Protein AF-A0A6D1A918-F1 (afdb_monomer_lite)

Foldseek 3Di:
DDDDDDDDPPPPDPDDPPQEAEFEEEDQDVVVVVVVVVVLVVCCVVCVRHHYDYHYDHDHPVVSVVQQVVCVVVVHPHGPYD

Secondary structure (DSSP, 8-state):
-----------------TT-EEEEEEES-HHHHHHHHHHHHHHHHH-TTS-EEEEEEE--HHHHHHHHHHHHHHTSS--SB-

pLDDT: mean 86.78, std 19.54, range [41.06, 98.5]

Sequence (82 aa):
MLTLVIAGCSAEKSSGKSGETELTFWTFNGLHEQFYVEMVKEWNKKYPDRKIKLNMVVYPYGQMHDNLSISLIAGEGVPDIA

Radius of gyration: 16.83 Å; chains: 1; bounding box: 37×51×34 Å

Organism: Escherichia coli (NCBI:txid562)

Structure (mmCIF, N/CA/C/O backbone):
data_AF-A0A6D1A918-F1
#
_entry.id   AF-A0A6D1A918-F1
#
loop_
_atom_site.group_PDB
_atom_site.id
_atom_site.type_symbol
_atom_site.label_atom_id
_atom_site.label_alt_id
_atom_site.label_comp_id
_atom_site.label_asym_id
_atom_site.label_entity_id
_atom_site.label_seq_id
_atom_site.pdbx_PDB_ins_code
_atom_site.Cartn_x
_atom_site.Cartn_y
_atom_site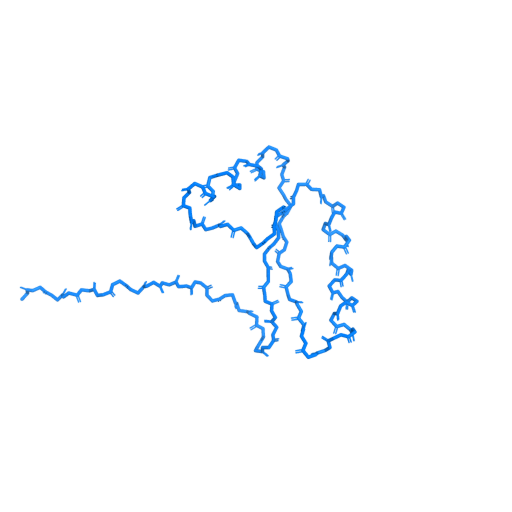.Cartn_z
_atom_site.occupancy
_atom_site.B_iso_or_equiv
_atom_site.auth_seq_id
_atom_site.auth_comp_id
_atom_site.auth_asym_id
_atom_site.auth_atom_id
_atom_site.pdbx_PDB_model_num
ATOM 1 N N . MET A 1 1 ? 23.473 -41.535 13.268 1.00 49.84 1 MET A N 1
ATOM 2 C CA . MET A 1 1 ? 23.442 -40.457 12.255 1.00 49.84 1 MET A CA 1
ATOM 3 C C . MET A 1 1 ? 22.442 -40.894 11.205 1.00 49.84 1 MET A C 1
ATOM 5 O O . MET A 1 1 ? 22.643 -41.949 10.636 1.00 49.84 1 MET A O 1
ATOM 9 N N . LEU A 1 2 ? 21.281 -40.272 11.057 1.00 43.50 2 LEU A N 1
ATOM 10 C CA . LEU A 1 2 ? 21.114 -38.900 10.594 1.00 43.50 2 LEU A CA 1
ATOM 11 C C . LEU A 1 2 ? 19.748 -38.392 11.089 1.00 43.50 2 LEU A C 1
ATOM 13 O O . LEU A 1 2 ? 18.722 -39.014 10.830 1.00 43.50 2 LEU A O 1
ATOM 17 N N . THR A 1 3 ? 19.757 -37.316 11.865 1.00 42.69 3 THR A N 1
ATOM 18 C CA . THR A 1 3 ? 18.567 -36.679 12.434 1.00 42.69 3 THR A CA 1
ATOM 19 C C . THR A 1 3 ? 17.787 -35.986 11.316 1.00 42.69 3 THR A C 1
ATOM 21 O O . THR A 1 3 ? 18.356 -35.180 10.583 1.00 42.69 3 THR A O 1
ATOM 24 N N . LEU A 1 4 ? 16.498 -36.302 11.174 1.00 50.75 4 LEU A N 1
ATOM 25 C CA . LEU A 1 4 ? 15.590 -35.652 10.230 1.00 50.75 4 LEU A CA 1
ATOM 26 C C . LEU A 1 4 ? 15.253 -34.249 10.761 1.00 50.75 4 LEU A C 1
ATOM 28 O O . LEU A 1 4 ? 14.548 -34.108 11.758 1.00 50.75 4 LEU A O 1
ATOM 32 N N . VAL A 1 5 ? 15.803 -33.218 10.123 1.00 53.22 5 VAL A N 1
ATOM 33 C CA . VAL A 1 5 ? 15.502 -31.814 10.424 1.00 53.22 5 VAL A CA 1
ATOM 34 C C . VAL A 1 5 ? 14.183 -31.467 9.740 1.00 53.22 5 VAL A C 1
ATOM 36 O O . VAL A 1 5 ? 14.119 -31.375 8.516 1.00 53.22 5 VAL A O 1
ATOM 39 N N . ILE A 1 6 ? 13.119 -31.299 10.526 1.00 60.94 6 ILE A N 1
ATOM 40 C CA . ILE A 1 6 ? 11.871 -30.709 10.039 1.00 60.94 6 ILE A CA 1
ATOM 41 C C . ILE A 1 6 ? 12.148 -29.219 9.841 1.00 60.94 6 ILE A C 1
ATOM 43 O O . ILE A 1 6 ? 12.375 -28.484 10.803 1.00 60.94 6 ILE A O 1
ATOM 47 N N . ALA A 1 7 ? 12.180 -28.808 8.576 1.00 60.84 7 ALA A N 1
ATOM 48 C CA . ALA A 1 7 ? 12.235 -27.419 8.162 1.00 60.84 7 ALA A CA 1
ATOM 49 C C . ALA A 1 7 ? 11.026 -26.679 8.748 1.00 60.84 7 ALA A C 1
ATOM 51 O O . ALA A 1 7 ? 9.879 -26.942 8.386 1.00 60.84 7 ALA A O 1
ATOM 52 N N . GLY A 1 8 ? 11.287 -25.778 9.694 1.00 47.50 8 GLY A N 1
ATOM 53 C CA . GLY A 1 8 ? 10.299 -24.814 10.142 1.00 47.50 8 GLY A CA 1
ATOM 54 C C . GLY A 1 8 ? 10.004 -23.854 8.997 1.00 47.50 8 GLY A C 1
ATOM 55 O O . GLY A 1 8 ? 10.883 -23.101 8.585 1.00 47.50 8 GLY A O 1
ATOM 56 N N . CYS A 1 9 ? 8.772 -23.878 8.487 1.00 44.88 9 CYS A N 1
ATOM 57 C CA . CYS A 1 9 ? 8.215 -22.753 7.751 1.00 44.88 9 CYS A CA 1
ATOM 58 C C . CYS A 1 9 ? 8.221 -21.542 8.690 1.00 44.88 9 CYS A C 1
ATOM 60 O O . CYS A 1 9 ? 7.356 -21.413 9.558 1.00 44.88 9 CYS A O 1
ATOM 62 N N . SER A 1 10 ? 9.213 -20.670 8.541 1.00 46.97 10 SER A N 1
ATOM 63 C CA . SER A 1 10 ? 9.177 -19.332 9.117 1.00 46.97 10 SER A CA 1
ATOM 64 C C . SER A 1 10 ? 8.140 -18.526 8.345 1.00 46.97 10 SER A C 1
ATOM 66 O O . SER A 1 10 ? 8.461 -17.860 7.369 1.00 46.97 10 SER A O 1
ATOM 68 N N . ALA A 1 11 ? 6.879 -18.610 8.765 1.00 48.91 11 ALA A N 1
ATOM 69 C CA . ALA A 1 11 ? 5.940 -17.534 8.496 1.00 48.91 11 ALA A CA 1
ATOM 70 C C . ALA A 1 11 ? 6.490 -16.299 9.222 1.00 48.91 11 ALA A C 1
ATOM 72 O O . ALA A 1 11 ? 6.499 -16.261 10.457 1.00 48.91 11 ALA A O 1
ATOM 73 N N . GLU A 1 12 ? 7.030 -15.339 8.470 1.00 46.28 12 GLU A N 1
ATOM 74 C CA . GLU A 1 12 ? 7.431 -14.044 9.010 1.00 46.28 12 GLU A CA 1
ATOM 75 C C . GLU A 1 12 ? 6.210 -13.401 9.660 1.00 46.28 12 GLU A C 1
ATOM 77 O O . GLU A 1 12 ? 5.250 -12.978 9.023 1.00 46.28 12 GLU A O 1
ATOM 82 N N . LYS A 1 13 ? 6.224 -13.414 10.988 1.00 41.06 13 LYS A N 1
ATOM 83 C CA . LYS A 1 13 ? 5.188 -12.835 11.821 1.00 41.06 13 LYS A CA 1
ATOM 84 C C . LYS A 1 13 ? 5.431 -11.330 11.824 1.00 41.06 13 LYS A C 1
ATOM 86 O O . LYS A 1 13 ? 6.302 -10.866 12.563 1.00 41.06 13 LYS A O 1
ATOM 91 N N . SER A 1 14 ? 4.696 -10.577 11.005 1.00 48.03 14 SER A N 1
ATOM 92 C CA . SER A 1 14 ? 4.703 -9.118 11.103 1.00 48.03 14 SER A CA 1
ATOM 93 C C . SER A 1 14 ? 4.359 -8.721 12.533 1.00 48.03 14 SER A C 1
ATOM 95 O O . SER A 1 14 ? 3.354 -9.156 13.106 1.00 48.03 14 SER A O 1
ATOM 97 N N . SER A 1 15 ? 5.249 -7.959 13.156 1.00 47.94 15 SER A N 1
ATOM 98 C CA . SER A 1 15 ? 5.129 -7.528 14.541 1.00 47.94 15 SER A CA 1
ATOM 99 C C . SER A 1 15 ? 4.202 -6.313 14.643 1.00 47.94 15 SER A C 1
ATOM 101 O O . SER A 1 15 ? 4.614 -5.176 14.891 1.00 47.94 15 SER A O 1
ATOM 103 N N . GLY A 1 16 ? 2.910 -6.555 14.447 1.00 53.53 16 GLY A N 1
ATOM 104 C CA . GLY A 1 16 ? 1.843 -5.663 14.882 1.00 53.53 16 GLY A CA 1
ATOM 105 C C . GLY A 1 16 ? 1.673 -5.775 16.397 1.00 53.53 16 GLY A C 1
ATOM 106 O O . GLY A 1 16 ? 1.936 -6.828 16.990 1.00 53.53 16 GLY A O 1
ATOM 107 N N . LYS A 1 17 ? 1.228 -4.705 17.067 1.00 60.59 17 LYS A N 1
ATOM 108 C CA . LYS A 1 17 ? 0.750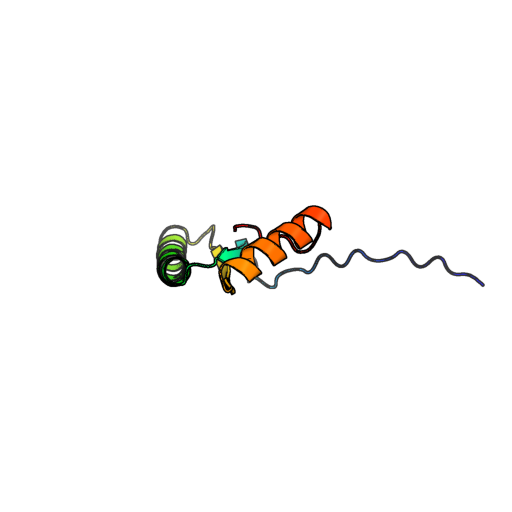 -4.847 18.453 1.00 60.59 17 LYS A CA 1
ATOM 109 C C . LYS A 1 17 ? -0.405 -5.851 18.461 1.00 60.59 17 LYS A C 1
ATOM 111 O O . LYS A 1 17 ? -1.197 -5.881 17.523 1.00 60.59 17 LYS A O 1
ATOM 116 N N . SER A 1 18 ? -0.514 -6.666 19.512 1.00 64.38 18 SER A N 1
ATOM 117 C CA . SER A 1 18 ? -1.586 -7.662 19.639 1.00 64.38 18 SER A CA 1
ATOM 118 C C . SER A 1 18 ? -2.959 -7.014 19.391 1.00 64.38 18 SER A C 1
ATOM 120 O O . SER A 1 18 ? -3.393 -6.193 20.199 1.00 64.38 18 SER A O 1
ATOM 122 N N . GLY A 1 19 ? -3.612 -7.367 18.277 1.00 79.75 19 GLY A N 1
ATOM 123 C CA . GLY A 1 19 ? -4.934 -6.862 17.880 1.00 79.75 19 GLY A CA 1
ATOM 124 C C . GLY A 1 19 ? -4.968 -5.944 16.650 1.00 79.75 19 GLY A C 1
ATOM 125 O O . GLY A 1 19 ? -6.055 -5.658 16.158 1.00 79.75 19 GLY A O 1
ATOM 126 N N . GLU A 1 20 ? -3.825 -5.498 16.124 1.00 92.19 20 GLU A N 1
ATOM 127 C CA . GLU A 1 20 ? -3.781 -4.750 14.859 1.00 92.19 20 GLU A CA 1
ATOM 128 C C . GLU A 1 20 ? -3.694 -5.715 13.668 1.00 92.19 20 GLU A C 1
ATOM 130 O O . GLU A 1 20 ? -2.919 -6.670 13.690 1.00 92.19 20 GLU A O 1
ATOM 135 N N . THR A 1 21 ? -4.483 -5.467 12.620 1.00 96.44 21 THR A N 1
ATOM 136 C CA . THR A 1 21 ? -4.330 -6.167 11.337 1.00 96.44 21 THR A CA 1
ATOM 137 C C . THR A 1 21 ? -3.199 -5.505 10.568 1.00 96.44 21 THR A C 1
ATOM 139 O O . THR A 1 21 ? -3.297 -4.332 10.205 1.00 96.44 21 THR A O 1
ATOM 142 N N . GLU A 1 22 ? -2.119 -6.241 10.344 1.00 96.75 22 GLU A N 1
ATOM 143 C CA . GLU A 1 22 ? -0.990 -5.759 9.560 1.00 96.75 22 GLU A CA 1
ATOM 144 C C . GLU A 1 22 ? -1.179 -6.128 8.090 1.00 96.75 22 GLU A C 1
ATOM 146 O O . GLU A 1 22 ? -1.478 -7.277 7.781 1.00 96.75 22 GLU A O 1
ATOM 151 N N . LEU A 1 23 ? -1.042 -5.136 7.211 1.00 97.50 23 LEU A N 1
ATOM 152 C CA . LEU A 1 23 ? -1.194 -5.270 5.764 1.00 97.50 23 LEU A CA 1
ATOM 153 C C . LEU A 1 23 ? 0.002 -4.635 5.062 1.00 97.50 23 LEU A C 1
ATOM 155 O O . LEU A 1 23 ? 0.543 -3.627 5.519 1.00 97.50 23 LEU A O 1
ATOM 159 N N . THR A 1 24 ? 0.376 -5.194 3.924 1.00 98.12 24 THR A N 1
ATOM 160 C CA . THR A 1 24 ? 1.408 -4.685 3.023 1.00 98.12 24 THR A CA 1
ATOM 161 C C . THR A 1 24 ? 0.767 -4.117 1.761 1.00 98.12 24 THR A C 1
ATOM 163 O O . THR A 1 24 ? -0.145 -4.709 1.189 1.00 98.12 24 THR A O 1
ATOM 166 N N . PHE A 1 25 ? 1.226 -2.946 1.322 1.00 98.12 25 PHE A N 1
ATOM 167 C CA . PHE A 1 25 ? 0.734 -2.311 0.103 1.00 98.12 25 PHE A CA 1
ATOM 168 C C . PHE A 1 25 ? 1.892 -1.776 -0.733 1.00 98.12 25 PHE A C 1
ATOM 170 O O . PHE A 1 25 ? 2.650 -0.907 -0.295 1.00 98.12 25 PHE A O 1
ATOM 177 N N . TRP A 1 26 ? 2.022 -2.292 -1.951 1.00 98.44 26 TRP A N 1
ATOM 178 C CA . TRP A 1 26 ? 2.943 -1.759 -2.948 1.00 98.44 26 TRP A CA 1
ATOM 179 C C . TRP A 1 26 ? 2.205 -0.813 -3.877 1.00 98.44 26 TRP A C 1
ATOM 181 O O . TRP A 1 26 ? 1.139 -1.128 -4.374 1.00 98.44 26 TRP A O 1
ATOM 191 N N . THR A 1 27 ? 2.775 0.348 -4.157 1.00 97.81 27 THR A N 1
ATOM 192 C CA . THR A 1 27 ? 2.206 1.271 -5.142 1.00 97.81 27 THR A CA 1
ATOM 193 C C . THR A 1 27 ? 3.323 1.882 -5.963 1.00 97.81 27 THR A C 1
ATOM 195 O O . THR A 1 27 ? 4.458 1.996 -5.507 1.00 97.81 27 THR A O 1
ATOM 198 N N . PHE A 1 28 ? 3.016 2.300 -7.184 1.00 97.75 28 PHE A N 1
ATOM 199 C CA . PHE A 1 28 ? 3.912 3.155 -7.964 1.00 97.75 28 PHE A CA 1
ATOM 200 C C . PHE A 1 28 ? 3.547 4.639 -7.886 1.00 97.75 28 PHE A C 1
ATOM 202 O O . PHE A 1 28 ? 4.257 5.498 -8.410 1.00 97.75 28 PHE A O 1
ATOM 209 N N . ASN A 1 29 ? 2.412 4.951 -7.262 1.00 96.81 29 ASN A N 1
ATOM 210 C CA . ASN A 1 29 ? 1.891 6.300 -7.151 1.00 96.81 29 ASN A CA 1
ATOM 211 C C . ASN A 1 29 ? 2.070 6.816 -5.721 1.00 96.81 29 ASN A C 1
ATOM 213 O O . ASN A 1 29 ? 1.376 6.369 -4.805 1.00 96.81 29 ASN A O 1
ATOM 217 N N . GLY A 1 30 ? 2.954 7.799 -5.540 1.00 93.75 30 GLY A N 1
ATOM 218 C CA . GLY A 1 30 ? 3.186 8.438 -4.241 1.00 93.75 30 GLY A CA 1
ATOM 219 C C . GLY A 1 30 ? 1.957 9.162 -3.674 1.00 93.75 30 GLY A C 1
ATOM 220 O O . GLY A 1 30 ? 1.817 9.269 -2.459 1.00 93.75 30 GLY A O 1
ATOM 221 N N . LEU A 1 31 ? 1.008 9.592 -4.517 1.00 97.38 31 LEU A N 1
ATOM 222 C CA . LEU A 1 31 ? -0.256 10.158 -4.030 1.00 97.38 31 LEU A CA 1
ATOM 223 C C . LEU A 1 31 ? -1.118 9.111 -3.318 1.00 97.38 31 LEU A C 1
ATOM 225 O O . LEU A 1 31 ? -1.852 9.458 -2.394 1.00 97.38 31 LEU A O 1
ATOM 229 N N . HIS A 1 32 ? -1.021 7.834 -3.709 1.00 97.25 32 HIS A N 1
ATOM 230 C CA . HIS A 1 32 ? -1.720 6.769 -2.993 1.00 97.25 32 HIS A CA 1
ATOM 231 C C . HIS A 1 32 ? -1.154 6.630 -1.576 1.00 97.25 32 HIS A C 1
ATOM 233 O O . HIS A 1 32 ? -1.932 6.529 -0.636 1.00 97.25 32 HIS A O 1
ATOM 239 N N . GLU A 1 33 ? 0.166 6.703 -1.387 1.00 95.31 33 GLU A N 1
ATOM 240 C CA . GLU A 1 33 ? 0.766 6.664 -0.045 1.00 95.31 33 GLU A CA 1
ATOM 241 C C . GLU A 1 33 ? 0.225 7.758 0.867 1.00 95.31 33 GLU A C 1
ATOM 243 O O . GLU A 1 33 ? -0.296 7.467 1.944 1.00 95.31 33 GLU A O 1
ATOM 248 N N . GLN A 1 34 ? 0.253 9.003 0.399 1.00 95.50 34 GLN A N 1
ATOM 249 C CA . GLN A 1 34 ? -0.271 10.131 1.165 1.00 95.50 34 GLN A CA 1
ATOM 250 C C . GLN A 1 34 ? -1.748 9.941 1.525 1.00 95.50 34 GLN A C 1
ATOM 252 O O . GLN A 1 34 ? -2.145 10.161 2.668 1.00 95.50 34 GLN A O 1
ATOM 257 N N . PHE A 1 35 ? -2.556 9.492 0.564 1.00 98.00 35 PHE A N 1
ATOM 258 C CA . PHE A 1 35 ? -3.974 9.239 0.783 1.00 98.00 35 PHE A CA 1
ATOM 259 C C . PHE A 1 35 ? -4.211 8.134 1.821 1.00 98.00 35 PHE A C 1
ATOM 261 O O . PHE A 1 35 ? -4.947 8.337 2.787 1.00 98.00 35 PHE A O 1
ATOM 268 N N . TYR A 1 36 ? -3.581 6.969 1.660 1.00 98.06 36 TYR A N 1
ATOM 269 C CA . TYR A 1 36 ? -3.839 5.822 2.528 1.00 98.06 36 TYR A CA 1
ATOM 270 C C . TYR A 1 36 ? -3.293 6.006 3.943 1.00 98.06 36 TYR A C 1
ATOM 272 O O . TYR A 1 36 ? -3.916 5.513 4.883 1.00 98.06 36 TYR A O 1
ATOM 280 N N . VAL A 1 37 ? -2.214 6.770 4.133 1.00 96.00 37 VAL A N 1
ATOM 281 C CA . VAL A 1 37 ? -1.753 7.165 5.474 1.00 96.00 37 VAL A CA 1
ATOM 282 C C . VAL A 1 37 ? -2.857 7.904 6.236 1.00 96.00 37 VAL A C 1
ATOM 284 O O . VAL A 1 37 ? -3.128 7.578 7.394 1.00 96.00 37 VAL A O 1
ATOM 287 N N . GLU A 1 38 ? -3.538 8.859 5.598 1.00 98.19 38 GLU A N 1
ATOM 288 C CA . GLU A 1 38 ? -4.648 9.580 6.232 1.00 98.19 38 GLU A CA 1
ATOM 289 C C . GLU A 1 38 ? -5.883 8.688 6.416 1.00 98.19 38 GLU A C 1
ATOM 291 O O . GLU A 1 38 ? -6.504 8.695 7.481 1.00 98.19 38 GLU A O 1
ATOM 296 N N . MET A 1 39 ? -6.199 7.834 5.440 1.00 98.12 39 MET A N 1
ATOM 297 C CA . MET A 1 39 ? -7.331 6.909 5.560 1.00 98.12 39 MET A CA 1
ATOM 298 C C . MET A 1 39 ? -7.145 5.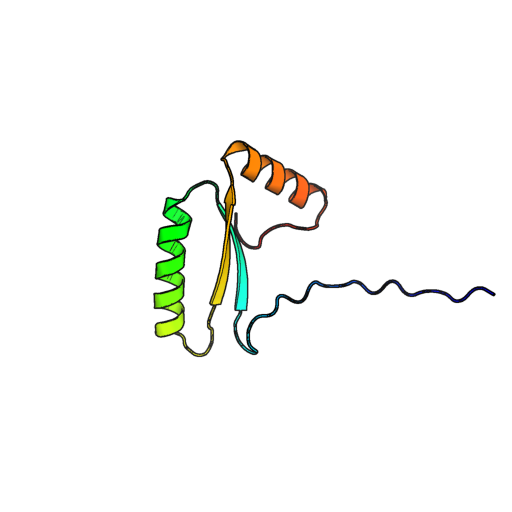879 6.679 1.00 98.12 39 MET A C 1
ATOM 300 O O . MET A 1 39 ? -8.111 5.557 7.369 1.00 98.12 39 MET A O 1
ATOM 304 N N . VAL A 1 40 ? -5.924 5.386 6.907 1.00 98.06 40 VAL A N 1
ATOM 305 C CA . VAL A 1 40 ? -5.618 4.476 8.023 1.00 98.06 40 VAL A CA 1
ATOM 306 C C . VAL A 1 40 ? -5.779 5.188 9.365 1.00 98.06 40 VAL A C 1
ATOM 308 O O . VAL A 1 40 ? -6.322 4.599 10.303 1.00 98.06 40 VAL A O 1
ATOM 311 N N . LYS A 1 41 ? -5.379 6.463 9.475 1.00 97.94 41 LYS A N 1
ATOM 312 C CA . LYS A 1 41 ? -5.615 7.262 10.690 1.00 97.94 41 LYS A CA 1
ATOM 313 C C . LYS A 1 41 ? -7.109 7.403 10.978 1.00 97.94 41 LYS A C 1
ATOM 315 O O . LYS A 1 41 ? -7.543 7.108 12.093 1.00 97.94 41 LYS A O 1
ATOM 320 N N . GLU A 1 42 ? -7.893 7.801 9.978 1.00 98.50 42 GLU A N 1
ATOM 321 C CA . GLU A 1 42 ? -9.345 7.958 10.121 1.00 98.50 42 GLU A CA 1
ATOM 322 C C . GLU A 1 42 ? -10.039 6.625 10.428 1.00 98.50 42 GLU A C 1
ATOM 324 O O . GLU A 1 42 ? -10.906 6.557 11.304 1.00 98.50 42 GLU A O 1
ATOM 329 N N . TRP A 1 43 ? -9.611 5.537 9.784 1.00 98.06 43 TRP A N 1
ATOM 330 C CA . TRP A 1 43 ? -10.100 4.194 10.077 1.00 98.06 43 TRP A CA 1
ATOM 331 C C . TRP A 1 43 ? -9.835 3.796 11.528 1.00 98.06 43 TRP A C 1
ATOM 333 O O . TRP A 1 43 ? -10.763 3.421 12.241 1.00 98.06 43 TRP A O 1
ATOM 343 N N . ASN A 1 44 ? -8.592 3.925 11.992 1.00 97.56 44 ASN A N 1
ATOM 344 C CA . ASN A 1 44 ? -8.192 3.526 13.342 1.00 97.56 44 ASN A CA 1
ATOM 345 C C . ASN A 1 44 ? -8.868 4.367 14.430 1.00 97.56 44 ASN A C 1
ATOM 347 O O . ASN A 1 44 ? -9.085 3.878 15.540 1.00 97.56 44 ASN A O 1
ATOM 351 N N . LYS A 1 45 ? -9.212 5.621 14.115 1.00 97.62 45 LYS A N 1
ATOM 352 C CA . LYS A 1 45 ? -10.017 6.490 14.978 1.00 97.62 45 LYS A CA 1
ATOM 353 C C . LYS A 1 45 ? -11.470 6.023 15.049 1.00 97.62 45 LYS A C 1
ATOM 355 O O . LYS A 1 45 ? -12.050 6.010 16.131 1.00 97.62 45 LYS A O 1
ATOM 360 N N . LYS A 1 46 ? -12.058 5.650 13.909 1.00 98.12 46 LYS A N 1
ATOM 361 C CA . LYS A 1 46 ? -13.455 5.205 13.818 1.00 98.12 46 LYS A CA 1
ATOM 362 C C . LYS A 1 46 ? -13.668 3.789 14.360 1.00 98.12 46 LYS A C 1
ATOM 364 O O . LYS A 1 46 ? -14.734 3.509 14.901 1.00 98.12 46 LYS A O 1
ATOM 369 N N . TYR A 1 47 ? -12.673 2.919 14.220 1.00 96.62 47 TYR A N 1
ATOM 370 C CA . TYR A 1 47 ? -12.752 1.497 14.543 1.00 96.62 47 TYR A CA 1
ATOM 371 C C . TYR A 1 47 ? -11.591 1.064 15.455 1.00 96.62 47 TYR A C 1
ATOM 373 O O . TYR A 1 47 ? -10.642 0.412 15.007 1.00 96.62 47 TYR A O 1
ATOM 381 N N . PRO A 1 48 ? -11.632 1.437 16.747 1.00 94.69 48 PRO A N 1
ATOM 382 C CA . PRO A 1 48 ? -10.531 1.188 17.676 1.00 94.69 48 PRO A CA 1
ATOM 383 C C . PRO A 1 48 ? -10.304 -0.299 17.995 1.00 94.69 48 PRO A C 1
ATOM 385 O O . PRO A 1 48 ? -9.231 -0.646 18.487 1.00 94.69 48 PRO A O 1
ATOM 388 N N . ASP A 1 49 ? -11.289 -1.155 17.722 1.00 95.56 49 ASP A N 1
ATOM 389 C CA . ASP A 1 49 ? -11.306 -2.608 17.924 1.00 95.56 49 ASP A CA 1
ATOM 390 C C . ASP A 1 49 ? -10.735 -3.410 16.740 1.00 95.56 49 ASP A C 1
ATOM 392 O O . ASP A 1 49 ? -10.407 -4.583 16.892 1.00 95.56 49 ASP A O 1
ATOM 396 N N . ARG A 1 50 ? -10.589 -2.783 15.567 1.00 94.44 50 ARG A N 1
ATOM 397 C CA . ARG A 1 50 ? -10.108 -3.417 14.324 1.00 94.44 50 ARG A CA 1
ATOM 398 C C . ARG A 1 50 ? -9.143 -2.503 13.578 1.00 94.44 50 ARG A C 1
ATOM 400 O O . ARG A 1 50 ? -9.324 -2.168 12.404 1.00 94.44 50 ARG A O 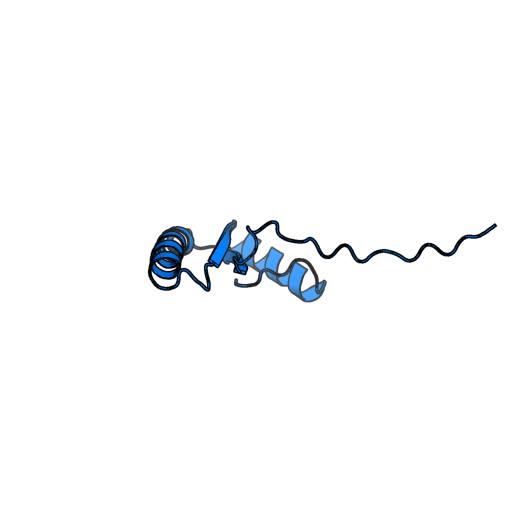1
ATOM 407 N N . LYS A 1 51 ? -8.126 -2.067 14.316 1.00 97.19 51 LYS A N 1
ATOM 408 C CA . LYS A 1 51 ? -7.070 -1.194 13.811 1.00 97.19 51 LYS A CA 1
ATOM 409 C C . LYS A 1 51 ? -6.253 -1.875 12.718 1.00 97.19 51 LYS A C 1
ATOM 411 O O . LYS A 1 51 ? -6.038 -3.085 12.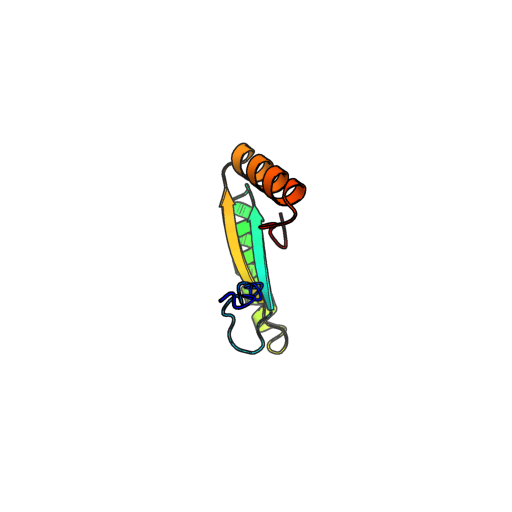751 1.00 97.19 51 LYS A O 1
ATOM 416 N N . ILE A 1 52 ? -5.765 -1.064 11.792 1.00 97.31 52 ILE A N 1
ATOM 417 C CA . ILE A 1 52 ? -4.906 -1.453 10.683 1.00 97.31 52 ILE A CA 1
ATOM 418 C C . ILE A 1 52 ? -3.532 -0.808 10.870 1.00 97.31 52 ILE A C 1
ATOM 420 O O . ILE A 1 52 ? -3.429 0.388 11.161 1.00 97.31 52 ILE A O 1
ATOM 424 N N . LYS A 1 53 ? -2.484 -1.598 10.648 1.00 97.44 53 LYS A N 1
ATOM 425 C CA . LYS A 1 53 ? -1.121 -1.131 10.397 1.00 97.44 53 LYS A CA 1
ATOM 426 C C . LYS A 1 53 ? -0.814 -1.409 8.928 1.00 97.44 53 LYS A C 1
ATOM 428 O O . LYS A 1 53 ? -0.717 -2.564 8.533 1.00 97.44 53 LYS A O 1
ATOM 433 N N . LEU A 1 54 ? -0.712 -0.357 8.119 1.00 97.50 54 LEU A N 1
ATOM 434 C CA . LEU A 1 54 ? -0.456 -0.473 6.685 1.00 97.50 54 LEU A CA 1
ATOM 435 C C . LEU A 1 54 ? 1.013 -0.156 6.396 1.00 97.50 54 LEU A C 1
ATOM 437 O O . LEU A 1 54 ? 1.440 0.989 6.533 1.00 97.50 54 LEU A O 1
ATOM 441 N N . ASN A 1 55 ? 1.777 -1.171 6.007 1.00 97.56 55 ASN A N 1
ATOM 442 C CA . ASN A 1 55 ? 3.162 -1.031 5.579 1.00 97.56 55 ASN A CA 1
ATOM 443 C C . ASN A 1 55 ? 3.183 -0.746 4.081 1.00 97.56 55 ASN A C 1
ATOM 445 O O . ASN A 1 55 ? 2.873 -1.618 3.269 1.00 97.56 55 ASN A O 1
ATOM 449 N N . MET A 1 56 ? 3.532 0.484 3.724 1.00 97.56 56 MET A N 1
ATOM 450 C CA . MET A 1 56 ? 3.528 0.933 2.340 1.00 97.56 56 MET A CA 1
ATOM 451 C C . MET A 1 56 ? 4.940 0.995 1.775 1.00 97.56 56 MET A C 1
ATOM 453 O O . MET A 1 56 ? 5.872 1.396 2.470 1.00 97.56 56 MET A O 1
ATOM 457 N N . VAL A 1 57 ? 5.082 0.625 0.504 1.00 97.62 57 VAL A N 1
ATOM 458 C CA . VAL A 1 57 ? 6.309 0.849 -0.262 1.00 97.62 57 VAL A CA 1
ATOM 459 C C . VAL A 1 57 ? 5.949 1.451 -1.610 1.00 97.62 57 VAL A C 1
ATOM 461 O O . VAL A 1 57 ? 5.118 0.910 -2.344 1.00 97.62 57 VAL A O 1
ATOM 464 N N . VAL A 1 58 ? 6.585 2.576 -1.935 1.00 98.06 58 VAL A N 1
ATOM 465 C CA . VAL A 1 58 ? 6.446 3.226 -3.237 1.00 98.06 58 VAL A CA 1
ATOM 466 C C . VAL A 1 58 ? 7.634 2.848 -4.115 1.00 98.06 58 VAL A C 1
ATOM 468 O O . VAL A 1 58 ? 8.772 3.210 -3.818 1.00 98.06 58 VAL A O 1
ATOM 471 N N . TYR A 1 59 ? 7.372 2.134 -5.205 1.00 98.12 59 TYR A N 1
ATOM 472 C CA . TYR A 1 59 ? 8.378 1.767 -6.204 1.00 98.12 59 TYR A CA 1
ATOM 473 C C . TYR A 1 59 ? 8.215 2.608 -7.481 1.00 98.12 59 TYR A C 1
ATOM 475 O O . TYR A 1 59 ? 7.127 3.099 -7.769 1.00 98.12 59 TYR A O 1
ATOM 483 N N . PRO A 1 60 ? 9.253 2.757 -8.318 1.00 98.25 60 PRO A N 1
ATOM 484 C CA . PRO A 1 60 ? 9.073 3.199 -9.701 1.00 98.25 60 PRO A CA 1
ATOM 485 C C . PRO A 1 60 ? 8.086 2.294 -10.461 1.00 98.25 60 PRO A C 1
ATOM 487 O O . PRO A 1 60 ? 8.073 1.085 -10.237 1.00 98.25 60 PRO A O 1
ATOM 490 N N . TYR A 1 61 ? 7.309 2.852 -11.402 1.00 97.81 61 TYR A N 1
ATOM 491 C CA . TYR A 1 61 ? 6.257 2.127 -12.142 1.00 97.81 61 TYR A CA 1
ATOM 492 C C . TYR A 1 61 ? 6.709 0.762 -12.673 1.00 97.81 61 TYR A C 1
ATOM 494 O O . TYR A 1 61 ? 6.108 -0.247 -12.319 1.00 97.81 61 TYR A O 1
ATOM 502 N N . GLY A 1 62 ? 7.774 0.714 -13.480 1.00 98.25 62 GLY A N 1
ATOM 503 C CA . GLY A 1 62 ? 8.255 -0.547 -14.058 1.00 98.25 62 GLY A CA 1
ATOM 504 C C . GLY A 1 62 ? 8.685 -1.545 -12.984 1.00 98.25 62 GLY A C 1
ATOM 505 O O . GLY A 1 62 ? 8.211 -2.674 -12.963 1.00 98.25 62 GLY A O 1
ATOM 506 N N . GLN A 1 63 ? 9.481 -1.082 -12.018 1.00 98.25 63 GLN A N 1
ATOM 507 C CA . GLN A 1 63 ? 9.981 -1.918 -10.929 1.00 98.25 63 GLN A CA 1
ATOM 508 C C . GLN A 1 63 ? 8.852 -2.527 -10.086 1.00 98.25 63 GLN A C 1
ATOM 510 O O . GLN A 1 63 ? 8.953 -3.680 -9.684 1.00 98.25 63 GLN A O 1
ATOM 515 N N . MET A 1 64 ? 7.776 -1.780 -9.824 1.00 98.19 64 MET A N 1
ATOM 516 C CA . MET A 1 64 ? 6.622 -2.293 -9.082 1.00 98.19 64 MET A CA 1
ATOM 517 C C . MET A 1 64 ? 5.978 -3.484 -9.806 1.00 98.19 64 MET A C 1
ATOM 519 O O . MET A 1 64 ? 5.763 -4.529 -9.196 1.00 98.19 64 MET A O 1
ATOM 523 N N . HIS A 1 65 ? 5.723 -3.345 -11.111 1.00 98.19 65 HIS A N 1
ATOM 524 C CA . HIS A 1 65 ? 5.086 -4.390 -11.916 1.00 98.19 65 HIS A CA 1
ATOM 525 C C . HIS A 1 65 ? 5.999 -5.606 -12.106 1.00 98.19 65 HIS A C 1
ATOM 527 O O . HIS A 1 65 ? 5.516 -6.740 -12.064 1.00 98.19 65 HIS A O 1
ATOM 533 N N . ASP A 1 66 ? 7.305 -5.382 -12.269 1.00 98.38 66 ASP A N 1
ATOM 534 C CA . ASP A 1 66 ? 8.298 -6.453 -12.350 1.00 98.38 66 ASP A CA 1
ATOM 535 C C . ASP A 1 66 ? 8.356 -7.236 -11.031 1.00 98.38 66 ASP A C 1
ATOM 537 O O . ASP A 1 66 ? 8.214 -8.460 -11.037 1.00 98.38 66 ASP A O 1
ATOM 541 N N . ASN A 1 67 ? 8.473 -6.538 -9.894 1.00 97.88 67 ASN A N 1
ATOM 542 C CA . ASN A 1 67 ? 8.469 -7.156 -8.567 1.00 97.88 67 ASN A CA 1
ATOM 543 C C . ASN A 1 67 ? 7.182 -7.955 -8.331 1.00 97.88 67 ASN A C 1
ATOM 545 O O . ASN A 1 67 ? 7.249 -9.110 -7.921 1.00 97.88 67 ASN A O 1
ATOM 549 N N . LEU A 1 68 ? 6.014 -7.368 -8.621 1.00 98.12 68 LEU A N 1
ATOM 550 C CA . LEU A 1 68 ? 4.724 -8.036 -8.448 1.00 98.12 68 LEU A CA 1
ATOM 551 C C . LEU A 1 68 ? 4.629 -9.303 -9.306 1.00 98.12 68 LEU A C 1
ATOM 553 O O . LEU A 1 68 ? 4.209 -10.348 -8.814 1.00 98.12 68 LEU A O 1
ATOM 557 N N . SER A 1 69 ? 5.048 -9.231 -10.571 1.00 98.25 69 SER A N 1
ATOM 558 C CA . SER A 1 69 ? 5.027 -10.380 -11.482 1.00 98.25 69 SER A CA 1
ATOM 559 C C . SER A 1 69 ? 5.938 -11.504 -10.991 1.00 98.25 69 SER A C 1
ATOM 561 O O . SER A 1 69 ? 5.529 -12.664 -10.988 1.00 98.25 69 SER A O 1
ATOM 563 N N . ILE A 1 70 ? 7.150 -11.168 -10.533 1.00 98.38 70 ILE A N 1
ATOM 564 C CA . ILE A 1 70 ? 8.097 -12.138 -9.969 1.00 98.38 70 ILE A CA 1
ATOM 565 C C . ILE A 1 70 ? 7.504 -12.799 -8.719 1.00 98.38 70 ILE A C 1
ATOM 567 O O . ILE A 1 70 ? 7.476 -14.028 -8.657 1.00 98.38 70 ILE A O 1
ATOM 571 N N . SER A 1 71 ? 6.974 -12.018 -7.771 1.00 98.06 71 SER A N 1
ATOM 572 C CA . SER A 1 71 ? 6.359 -12.548 -6.547 1.00 98.06 71 SER A CA 1
ATOM 573 C C . SER A 1 71 ? 5.166 -13.463 -6.847 1.00 98.06 71 SER A C 1
ATOM 575 O O . SER A 1 71 ? 5.036 -14.533 -6.255 1.00 98.06 71 SER A O 1
ATOM 577 N N . LEU A 1 72 ? 4.306 -13.091 -7.804 1.00 97.81 72 LEU A N 1
ATOM 578 C CA . LEU A 1 72 ? 3.146 -13.903 -8.193 1.00 97.81 72 LEU A CA 1
ATOM 579 C C . LEU A 1 72 ? 3.548 -15.232 -8.844 1.00 97.81 72 LEU A C 1
ATOM 581 O O . LEU A 1 72 ? 2.915 -16.252 -8.580 1.00 97.81 72 LEU A O 1
ATOM 585 N N . ILE A 1 73 ? 4.592 -15.238 -9.676 1.00 97.88 73 ILE A N 1
ATOM 586 C CA . ILE A 1 73 ? 5.115 -16.464 -10.299 1.00 97.88 73 ILE A CA 1
ATOM 587 C C . ILE A 1 73 ? 5.785 -17.361 -9.254 1.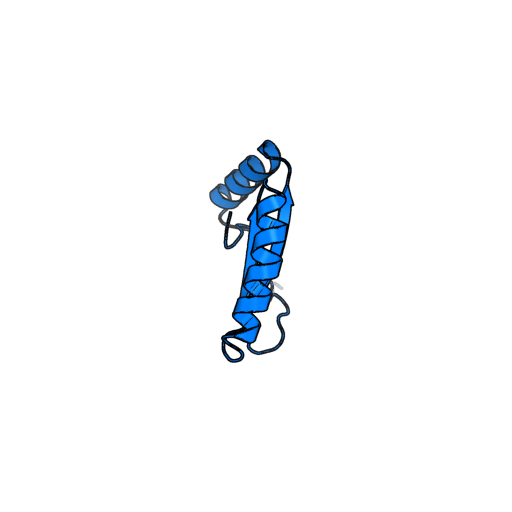00 97.88 73 ILE A C 1
ATOM 589 O O . ILE A 1 73 ? 5.611 -18.579 -9.292 1.00 97.88 73 ILE A O 1
ATOM 593 N N . ALA A 1 74 ? 6.544 -16.770 -8.330 1.00 97.88 74 ALA A N 1
ATOM 594 C CA . ALA A 1 74 ? 7.211 -17.501 -7.258 1.00 97.88 74 ALA A CA 1
ATOM 595 C C . ALA A 1 74 ? 6.216 -18.056 -6.221 1.00 97.88 74 ALA A C 1
ATOM 597 O O . ALA A 1 74 ? 6.498 -19.064 -5.576 1.00 97.88 74 ALA A O 1
ATOM 598 N N . GLY A 1 75 ? 5.044 -17.426 -6.080 1.00 96.06 75 GLY A N 1
ATOM 599 C CA . GLY A 1 75 ? 4.051 -17.773 -5.062 1.00 96.06 75 GLY A CA 1
ATOM 600 C C . GLY A 1 75 ? 4.455 -17.338 -3.649 1.00 96.06 75 GLY A C 1
ATOM 601 O O . GLY A 1 75 ? 3.871 -17.805 -2.674 1.00 96.06 75 GLY A O 1
ATOM 602 N N . GLU A 1 76 ? 5.444 -16.452 -3.532 1.00 95.25 76 GLU A N 1
ATOM 603 C CA . GLU A 1 76 ? 5.991 -15.937 -2.276 1.00 95.25 76 GLU A CA 1
ATOM 604 C C . GLU A 1 76 ? 6.290 -14.435 -2.389 1.00 95.25 76 GLU A C 1
ATOM 606 O O . GLU A 1 76 ? 6.492 -13.908 -3.481 1.00 95.25 76 GLU A O 1
ATOM 611 N N . GLY A 1 77 ? 6.296 -13.723 -1.257 1.00 93.25 77 GLY A N 1
ATOM 612 C CA . GLY A 1 77 ? 6.636 -12.293 -1.223 1.00 93.25 77 GLY A CA 1
ATOM 613 C C . GLY A 1 77 ? 5.654 -11.377 -1.967 1.00 93.25 77 GLY A C 1
ATOM 614 O O . GLY A 1 77 ? 6.039 -10.291 -2.400 1.00 93.25 77 GLY A O 1
ATOM 615 N N . VAL A 1 78 ? 4.407 -11.816 -2.166 1.00 97.00 78 VAL A N 1
ATOM 616 C CA . VAL A 1 78 ? 3.330 -11.012 -2.764 1.00 97.00 78 VAL A CA 1
ATOM 617 C C . VAL A 1 78 ? 2.793 -10.046 -1.699 1.00 97.00 78 VAL A C 1
ATOM 619 O O . VAL A 1 78 ? 2.538 -10.495 -0.579 1.00 97.00 78 VAL A O 1
ATOM 622 N N . PRO A 1 79 ? 2.614 -8.747 -1.999 1.00 97.75 79 PRO A N 1
ATOM 623 C CA . PRO A 1 79 ? 1.959 -7.838 -1.066 1.00 97.75 79 PRO A CA 1
ATOM 624 C C . PRO A 1 79 ? 0.465 -8.166 -0.938 1.00 97.75 79 PRO A C 1
ATOM 626 O O . PRO A 1 79 ? -0.139 -8.738 -1.844 1.00 97.75 79 PRO A O 1
ATOM 629 N N . ASP A 1 80 ? -0.168 -7.737 0.151 1.00 97.88 80 ASP A N 1
ATOM 630 C CA . ASP A 1 80 ? -1.617 -7.902 0.328 1.00 97.88 80 ASP A CA 1
ATOM 631 C C . ASP A 1 80 ? -2.416 -7.040 -0.667 1.00 97.88 80 ASP A C 1
ATOM 633 O O . ASP A 1 80 ? -3.536 -7.381 -1.049 1.00 97.88 80 ASP A O 1
ATOM 637 N N . ILE A 1 81 ? -1.842 -5.902 -1.072 1.00 97.19 81 ILE A N 1
ATOM 638 C CA . ILE A 1 81 ? -2.426 -4.925 -1.995 1.00 97.19 81 ILE A CA 1
ATOM 639 C C . ILE A 1 81 ? -1.325 -4.450 -2.960 1.00 97.19 81 ILE A C 1
ATOM 641 O O . ILE A 1 81 ? -0.191 -4.212 -2.534 1.00 97.19 81 ILE A O 1
ATOM 645 N N . ALA A 1 82 ? -1.651 -4.279 -4.243 1.00 95.06 82 ALA A N 1
ATOM 646 C CA . ALA A 1 82 ? -0.778 -3.697 -5.263 1.00 95.06 82 ALA A CA 1
ATOM 647 C C . ALA A 1 82 ? -1.584 -2.830 -6.243 1.00 95.06 82 ALA A C 1
ATOM 649 O O . ALA A 1 82 ? -2.720 -3.243 -6.571 1.00 95.06 82 ALA A O 1
#